Protein AF-A0A2R6NQS9-F1 (afdb_monomer_lite)

Secondary structure (DSSP, 8-state):
---------------S---------HHHHHHHHHHHHTSTTTSSSPPPHHHHHHHHHHHHHHHTTS-HHHHHHHHHHHHHHHHH-HHHHTTT--S---------TT-S-TTTS-GGGS--HHHHHHHHH-S-HHHHHHHHHHHT---

InterPro domains:
  IPR005612 CCAAT-binding factor [PF03914] (27-131)
  IPR016903 Nucleolar complex-associated protein 3 [PTHR14428] (20-145)

pLDDT: mean 82.39, std 16.49, range [42.25, 96.88]

Foldseek 3Di:
DDDDDDDDPPPPPVDPDPPPPPPQDPLNVVLVVVCVVQPPVPDPHHDPLLLLLLVLLVLLVVLVVDDPVSSLSSLVSNLVSCVVDVVLLLLLDPPDPPDPDDQANPDPDSVPRPSNNHHSCSLVCQLPPPPDNSSNVSSVVSSPDDD

Organism: NCBI:txid98765

Radius of gyration: 23.64 Å; chains: 1; bounding box: 39×70×76 Å

Structure (mmCIF, N/CA/C/O backbone):
data_AF-A0A2R6NQS9-F1
#
_entry.id   AF-A0A2R6NQS9-F1
#
loop_
_atom_site.group_PDB
_atom_site.id
_atom_site.type_symbol
_atom_site.label_atom_id
_atom_site.label_alt_id
_atom_site.label_comp_id
_atom_site.label_asym_id
_atom_site.label_entity_id
_atom_site.label_seq_id
_atom_site.pdbx_PDB_ins_code
_atom_site.Cartn_x
_atom_site.Cartn_y
_atom_site.Cartn_z
_atom_site.occupancy
_atom_site.B_iso_or_equiv
_atom_site.auth_seq_id
_atom_site.auth_comp_id
_atom_site.auth_asym_id
_atom_site.auth_atom_id
_atom_site.pdbx_PDB_model_num
ATOM 1 N N . MET A 1 1 ? 18.013 -54.690 54.512 1.00 42.81 1 MET A N 1
ATOM 2 C CA . MET A 1 1 ? 18.526 -55.115 53.194 1.00 42.81 1 MET A CA 1
ATOM 3 C C . MET A 1 1 ? 17.437 -54.747 52.204 1.00 42.81 1 MET A C 1
ATOM 5 O O . MET A 1 1 ? 16.422 -55.417 52.195 1.00 42.81 1 MET A O 1
ATOM 9 N N . THR A 1 2 ? 17.451 -53.613 51.523 1.00 42.25 2 THR A N 1
ATOM 10 C CA . THR A 1 2 ? 18.521 -52.690 51.120 1.00 42.25 2 THR A CA 1
ATOM 11 C C . THR A 1 2 ? 17.915 -51.302 50.909 1.00 42.25 2 THR A C 1
ATOM 13 O O . THR A 1 2 ? 16.741 -51.182 50.564 1.00 42.25 2 THR A O 1
ATOM 16 N N . ASP A 1 3 ? 18.743 -50.292 51.132 1.00 52.25 3 ASP A N 1
ATOM 17 C CA . ASP A 1 3 ? 18.541 -48.877 50.842 1.00 52.25 3 ASP A CA 1
ATOM 18 C C . ASP A 1 3 ? 18.050 -48.616 49.406 1.00 52.25 3 ASP A C 1
ATOM 20 O O . ASP A 1 3 ? 18.576 -49.205 48.464 1.00 52.25 3 ASP A O 1
ATOM 24 N N . ILE A 1 4 ? 17.090 -47.699 49.242 1.00 57.88 4 ILE A N 1
ATOM 25 C CA . ILE A 1 4 ? 16.810 -46.983 47.986 1.00 57.88 4 ILE A CA 1
ATOM 26 C C . ILE A 1 4 ? 16.590 -45.504 48.344 1.00 57.88 4 ILE A C 1
ATOM 28 O O . ILE A 1 4 ? 15.513 -45.042 48.704 1.00 57.88 4 ILE A O 1
ATOM 32 N N . GLU A 1 5 ? 17.733 -44.831 48.429 1.00 52.84 5 GLU A N 1
ATOM 33 C CA . GLU A 1 5 ? 18.042 -43.488 47.932 1.00 52.84 5 GLU A CA 1
ATOM 34 C C . GLU A 1 5 ? 16.875 -42.486 47.811 1.00 52.84 5 GLU A C 1
ATOM 36 O O . GLU A 1 5 ? 16.131 -42.449 46.830 1.00 52.84 5 GLU A O 1
ATOM 41 N N . ALA A 1 6 ? 16.777 -41.593 48.800 1.00 55.50 6 ALA A N 1
ATOM 42 C CA . ALA A 1 6 ? 16.065 -40.330 48.664 1.00 55.50 6 ALA A CA 1
ATOM 43 C C . ALA A 1 6 ? 16.770 -39.474 47.596 1.00 55.50 6 ALA A C 1
ATOM 45 O O . ALA A 1 6 ? 17.904 -39.037 47.793 1.00 55.50 6 ALA A O 1
ATOM 46 N N . SER A 1 7 ? 16.106 -39.238 46.462 1.00 55.06 7 SER A N 1
ATOM 47 C CA . SER A 1 7 ? 16.566 -38.258 45.472 1.00 55.06 7 SER A CA 1
ATOM 48 C C . SER A 1 7 ? 16.561 -36.858 46.094 1.00 55.06 7 SER A C 1
ATOM 50 O O . SER A 1 7 ? 15.590 -36.510 46.769 1.00 55.06 7 SER A O 1
ATOM 52 N N . PRO A 1 8 ? 17.599 -36.032 45.880 1.00 48.34 8 PRO A N 1
ATOM 53 C CA . PRO A 1 8 ? 17.575 -34.662 46.355 1.00 48.34 8 PRO A CA 1
ATOM 54 C C . PRO A 1 8 ? 16.534 -33.883 45.550 1.00 48.34 8 PRO A C 1
ATOM 56 O O . PRO A 1 8 ? 16.556 -33.888 44.317 1.00 48.34 8 PRO A O 1
ATOM 59 N N . ASP A 1 9 ? 15.635 -33.199 46.255 1.00 45.44 9 ASP A N 1
ATOM 60 C CA . ASP A 1 9 ? 14.740 -32.205 45.676 1.00 45.44 9 ASP A CA 1
ATOM 61 C C . ASP A 1 9 ? 15.580 -31.142 44.957 1.00 45.44 9 ASP A C 1
ATOM 63 O O . ASP A 1 9 ? 16.158 -30.240 45.572 1.00 45.44 9 ASP A O 1
ATOM 67 N N . ILE A 1 10 ? 15.656 -31.241 43.629 1.00 54.62 10 ILE A N 1
ATOM 68 C CA . ILE A 1 10 ? 16.160 -30.160 42.789 1.00 54.62 10 ILE A CA 1
ATOM 69 C C . ILE A 1 10 ? 15.116 -29.048 42.879 1.00 54.62 10 ILE A C 1
ATOM 71 O O . ILE A 1 10 ? 14.155 -28.998 42.111 1.00 54.62 10 ILE A O 1
ATOM 75 N N . GLN A 1 11 ? 15.309 -28.136 43.832 1.00 54.31 11 GLN A N 1
ATOM 76 C CA . GLN A 1 11 ? 14.677 -26.826 43.805 1.00 54.31 11 GLN A CA 1
ATOM 77 C C . GLN A 1 11 ? 15.195 -26.098 42.564 1.00 54.31 11 GLN A C 1
ATOM 79 O O . GLN A 1 11 ? 16.198 -25.382 42.603 1.00 54.31 11 GLN A O 1
ATOM 84 N N . SER A 1 12 ? 14.516 -26.290 41.433 1.00 49.19 12 SER A N 1
ATOM 85 C CA . SER A 1 12 ? 14.702 -25.437 40.272 1.00 49.19 12 SER A CA 1
ATOM 86 C C . SER A 1 12 ? 14.146 -24.060 40.630 1.00 49.19 12 SER A C 1
ATOM 88 O O . SER A 1 12 ? 12.983 -23.747 40.369 1.00 49.19 12 SER A O 1
ATOM 90 N N . ASN A 1 13 ? 14.988 -23.225 41.236 1.00 51.81 13 ASN A N 1
ATOM 91 C CA . ASN A 1 13 ? 14.832 -21.779 41.201 1.00 51.81 13 ASN A CA 1
ATOM 92 C C . ASN A 1 13 ? 14.963 -21.348 39.736 1.00 51.81 13 ASN A C 1
ATOM 94 O O . ASN A 1 13 ? 16.013 -20.893 39.288 1.00 51.81 13 ASN A O 1
ATOM 98 N N . SER A 1 14 ? 13.890 -21.541 38.967 1.00 51.44 14 SER A N 1
ATOM 99 C CA . SER A 1 14 ? 13.762 -20.974 37.634 1.00 51.44 14 SER A CA 1
ATOM 100 C C . SER A 1 14 ? 13.604 -19.475 37.807 1.00 51.44 14 SER A C 1
ATOM 102 O O . SER A 1 14 ? 12.544 -18.952 38.154 1.00 51.44 14 SER A O 1
ATOM 104 N N . SER A 1 15 ? 14.747 -18.822 37.650 1.00 50.84 15 SER A N 1
ATOM 105 C CA . SER A 1 15 ? 14.981 -17.395 37.622 1.00 50.84 15 SER A CA 1
ATOM 106 C C . SER A 1 15 ? 13.784 -16.608 37.104 1.00 50.84 15 SER A C 1
ATOM 108 O O . SER A 1 15 ? 13.343 -16.743 35.963 1.00 50.84 15 SER A O 1
ATOM 110 N N . LYS A 1 16 ? 13.312 -15.719 37.977 1.00 49.75 16 LYS A N 1
ATOM 111 C CA . LYS A 1 16 ? 12.481 -14.560 37.674 1.00 49.75 16 LYS A CA 1
ATOM 112 C C . LYS A 1 16 ? 13.114 -13.789 36.512 1.00 49.75 16 LYS A C 1
ATOM 114 O O . LYS A 1 16 ? 14.034 -13.023 36.745 1.00 49.75 16 LYS A O 1
ATOM 119 N N . ASN A 1 17 ? 12.664 -14.036 35.284 1.00 48.84 17 ASN A N 1
ATOM 120 C CA . ASN A 1 17 ? 12.873 -13.186 34.104 1.00 48.84 17 ASN A CA 1
ATOM 121 C C . ASN A 1 17 ? 11.870 -13.561 33.000 1.00 48.84 17 ASN A C 1
ATOM 123 O O . ASN A 1 17 ? 12.208 -13.679 31.825 1.00 48.84 17 ASN A O 1
ATOM 127 N N . ALA A 1 18 ? 10.597 -13.727 33.363 1.00 50.81 18 ALA A N 1
ATOM 128 C CA . ALA A 1 18 ? 9.527 -13.611 32.384 1.00 50.81 18 ALA A CA 1
ATOM 129 C C . ALA A 1 18 ? 9.368 -12.117 32.072 1.00 50.81 18 ALA A C 1
ATOM 131 O O . ALA A 1 18 ? 8.538 -11.425 32.663 1.00 50.81 18 ALA A O 1
ATOM 132 N N . ALA A 1 19 ? 10.219 -11.594 31.183 1.00 55.59 19 ALA A N 1
ATOM 133 C CA . ALA A 1 19 ? 9.921 -10.345 30.503 1.00 55.59 19 ALA A CA 1
ATOM 134 C C . ALA A 1 19 ? 8.483 -10.466 29.993 1.00 55.59 19 ALA A C 1
ATOM 136 O O . ALA A 1 19 ? 8.136 -11.469 29.370 1.00 55.59 19 ALA A O 1
ATOM 137 N N . SER A 1 20 ? 7.641 -9.493 30.338 1.00 48.78 20 SER A N 1
ATOM 138 C CA . SER A 1 20 ? 6.246 -9.414 29.916 1.00 48.78 20 SER A CA 1
ATOM 139 C C . SER A 1 20 ? 6.199 -9.395 28.386 1.00 48.78 20 SER A C 1
ATOM 141 O O . SER A 1 20 ? 6.212 -8.342 27.747 1.00 48.78 20 SER A O 1
ATOM 143 N N . HIS A 1 21 ? 6.223 -10.576 27.771 1.00 58.16 21 HIS A N 1
ATOM 144 C CA . HIS A 1 21 ? 5.972 -10.746 26.359 1.00 58.16 21 HIS A CA 1
ATOM 145 C C . HIS A 1 21 ? 4.490 -10.447 26.197 1.00 58.16 21 HIS A C 1
ATOM 147 O O . HIS A 1 21 ? 3.650 -11.331 26.349 1.00 58.16 21 HIS A O 1
ATOM 153 N N . LYS A 1 22 ? 4.160 -9.174 25.934 1.00 64.56 22 LYS A N 1
ATOM 154 C CA . LYS A 1 22 ? 2.863 -8.813 25.357 1.00 64.56 22 LYS A CA 1
ATOM 155 C C . LYS A 1 22 ? 2.599 -9.839 24.263 1.00 64.56 22 LYS A C 1
ATOM 157 O O . LYS A 1 22 ? 3.448 -9.976 23.382 1.00 64.56 22 LYS A O 1
ATOM 162 N N . SER A 1 23 ? 1.495 -10.577 24.352 1.00 72.00 23 SER A N 1
ATOM 163 C CA . SER A 1 23 ? 1.102 -11.547 23.332 1.00 72.00 23 SER A CA 1
ATOM 164 C C . SER A 1 23 ? 1.050 -10.808 21.996 1.00 72.00 23 SER A C 1
ATOM 166 O O . SER A 1 23 ? 0.124 -10.030 21.756 1.00 72.00 23 SER A O 1
ATOM 168 N N . GLN A 1 24 ? 2.102 -10.938 21.186 1.00 79.19 24 GLN A N 1
ATOM 169 C CA . GLN A 1 24 ? 2.216 -10.191 19.942 1.00 79.19 24 GLN A CA 1
ATOM 170 C C . GLN A 1 24 ? 1.123 -10.705 19.019 1.00 79.19 24 GLN A C 1
ATOM 172 O O . GLN A 1 24 ? 1.020 -11.912 18.793 1.00 79.19 24 GLN A O 1
ATOM 177 N N . SER A 1 25 ? 0.278 -9.804 18.520 1.00 89.81 25 SER A N 1
ATOM 178 C CA . SER A 1 25 ? -0.740 -10.213 17.560 1.00 89.81 25 SER A CA 1
ATOM 179 C C . SER A 1 25 ? -0.061 -10.670 16.267 1.00 89.81 25 SER A C 1
ATOM 181 O O . SER A 1 25 ? 1.039 -10.219 15.933 1.00 89.81 25 SER A O 1
ATOM 183 N N . LEU A 1 26 ? -0.721 -11.535 15.495 1.00 91.31 26 LEU A N 1
ATOM 184 C CA . LEU A 1 26 ? -0.217 -11.944 14.180 1.00 91.31 26 LEU A CA 1
ATOM 185 C C . LEU A 1 26 ? 0.063 -10.723 13.286 1.00 91.31 26 LEU A C 1
ATOM 187 O O . LEU A 1 26 ? 1.094 -10.666 12.621 1.00 91.31 26 LEU A O 1
ATOM 191 N N . SER A 1 27 ? -0.808 -9.711 13.340 1.00 92.31 27 SER A N 1
ATOM 192 C CA . SER A 1 27 ? -0.618 -8.442 12.635 1.00 92.31 27 SER A CA 1
ATOM 193 C C . SER A 1 27 ? 0.700 -7.761 13.018 1.00 92.31 27 SER A C 1
ATOM 195 O O . SER A 1 27 ? 1.399 -7.248 12.147 1.00 92.31 27 SER A O 1
ATOM 197 N N . ASP A 1 28 ? 1.083 -7.780 14.300 1.00 92.94 28 ASP A N 1
ATOM 198 C CA . ASP A 1 28 ? 2.347 -7.189 14.754 1.00 92.94 28 ASP A CA 1
ATOM 199 C C . ASP A 1 28 ? 3.561 -7.886 14.155 1.00 92.94 28 ASP A C 1
ATOM 201 O O . ASP A 1 28 ? 4.487 -7.214 13.693 1.00 92.94 28 ASP A O 1
ATOM 205 N N . LEU A 1 29 ? 3.541 -9.219 14.130 1.00 94.06 29 LEU A N 1
ATOM 206 C CA . LEU A 1 29 ? 4.615 -10.019 13.550 1.00 94.06 29 LEU A CA 1
ATOM 207 C C . LEU A 1 29 ? 4.727 -9.792 12.043 1.00 94.06 29 LEU A C 1
ATOM 209 O O . LEU A 1 29 ? 5.834 -9.569 11.554 1.00 94.06 29 LEU A O 1
ATOM 213 N N . VAL A 1 30 ? 3.594 -9.778 11.330 1.00 93.12 30 VAL A N 1
ATOM 214 C CA . VAL A 1 30 ? 3.556 -9.521 9.884 1.00 93.12 30 VAL A CA 1
ATOM 215 C C . VAL A 1 30 ? 4.164 -8.158 9.579 1.00 93.12 30 VAL A C 1
ATOM 217 O O . VAL A 1 30 ? 5.153 -8.088 8.859 1.00 93.12 30 VAL A O 1
ATOM 220 N N . PHE A 1 31 ? 3.668 -7.071 10.175 1.00 93.50 31 PHE A N 1
ATOM 221 C CA . PHE A 1 31 ? 4.211 -5.739 9.886 1.00 93.50 31 PHE A CA 1
ATOM 222 C C . PHE A 1 31 ? 5.675 -5.589 10.308 1.00 93.50 31 PHE A C 1
ATOM 224 O O . PHE A 1 31 ? 6.447 -4.942 9.602 1.00 93.50 31 PHE A O 1
ATOM 231 N N . ARG A 1 32 ? 6.102 -6.224 11.408 1.00 92.12 32 ARG A N 1
ATOM 232 C CA . ARG A 1 32 ? 7.522 -6.252 11.789 1.00 92.12 32 ARG A CA 1
ATOM 233 C C . ARG A 1 32 ? 8.370 -6.946 10.724 1.00 92.12 32 ARG A C 1
ATOM 235 O O . ARG A 1 32 ? 9.414 -6.417 10.347 1.00 92.12 32 ARG A O 1
ATOM 242 N N . ALA A 1 33 ? 7.917 -8.095 10.227 1.00 92.31 33 ALA A N 1
ATOM 243 C CA . ALA A 1 33 ? 8.584 -8.813 9.150 1.00 92.31 33 ALA A CA 1
ATOM 244 C C . ALA A 1 33 ? 8.621 -7.982 7.861 1.00 92.31 33 ALA A C 1
ATOM 246 O O . ALA A 1 33 ? 9.662 -7.925 7.219 1.00 92.31 33 ALA A O 1
ATOM 247 N N . LEU A 1 34 ? 7.543 -7.268 7.523 1.00 91.62 34 LEU A N 1
ATOM 248 C CA . LEU A 1 34 ? 7.491 -6.398 6.345 1.00 91.62 34 LEU A CA 1
ATOM 249 C C . LEU A 1 34 ? 8.465 -5.222 6.440 1.00 91.62 34 LEU A C 1
ATOM 251 O O . LEU A 1 34 ? 9.220 -4.976 5.500 1.00 91.62 34 LEU A O 1
ATOM 255 N N . HIS A 1 35 ? 8.523 -4.539 7.585 1.00 90.75 35 HIS A N 1
ATOM 256 C CA . HIS A 1 35 ? 9.501 -3.470 7.794 1.00 90.75 35 HIS A CA 1
ATOM 257 C C . HIS A 1 35 ? 10.941 -3.976 7.696 1.00 90.75 35 HIS A C 1
ATOM 259 O O . HIS A 1 35 ? 11.794 -3.254 7.184 1.00 90.75 35 HIS A O 1
ATOM 265 N N . LEU A 1 36 ? 11.218 -5.202 8.154 1.00 89.69 36 LEU A N 1
ATOM 266 C CA . LEU A 1 36 ? 12.528 -5.830 7.991 1.00 89.69 36 LEU A CA 1
ATOM 267 C C . LEU A 1 36 ? 12.795 -6.208 6.531 1.00 89.69 36 LEU A C 1
ATOM 269 O O . LEU A 1 36 ? 13.852 -5.847 6.025 1.00 89.69 36 LEU A O 1
ATOM 273 N N . ALA A 1 37 ? 11.839 -6.852 5.855 1.00 88.12 37 ALA A N 1
ATOM 274 C CA . ALA A 1 37 ? 11.935 -7.328 4.472 1.00 88.12 37 ALA A CA 1
ATOM 275 C C . ALA A 1 37 ? 12.155 -6.196 3.459 1.00 88.12 37 ALA A C 1
ATOM 277 O O . ALA A 1 37 ? 12.866 -6.370 2.472 1.00 88.12 37 ALA A O 1
ATOM 278 N N . PHE A 1 38 ? 11.565 -5.031 3.720 1.00 87.00 38 PHE A N 1
ATOM 279 C CA . PHE A 1 38 ? 11.765 -3.829 2.919 1.00 87.00 38 PHE A CA 1
ATOM 280 C C . PHE A 1 38 ? 12.781 -2.874 3.552 1.00 87.00 38 PHE A C 1
ATOM 282 O O . PHE A 1 38 ? 12.921 -1.754 3.081 1.00 87.00 38 PHE A O 1
ATOM 289 N N . SER A 1 39 ? 13.514 -3.257 4.606 1.00 84.00 39 SER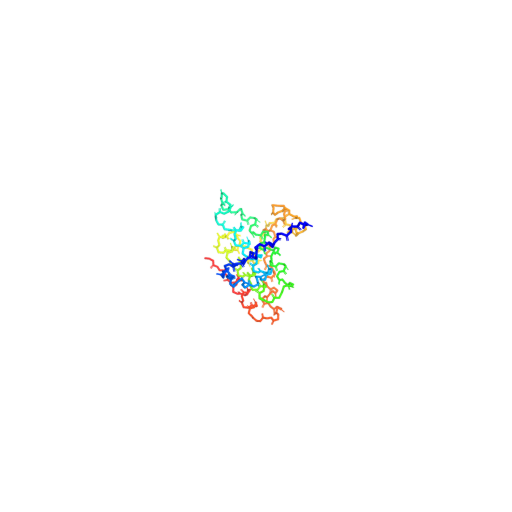 A N 1
ATOM 290 C CA . SER A 1 39 ? 14.576 -2.426 5.192 1.00 84.00 39 SER A CA 1
ATOM 291 C C . SER A 1 39 ? 15.815 -2.394 4.296 1.00 84.00 39 SER A C 1
ATOM 293 O O . SER A 1 39 ? 16.225 -3.415 3.755 1.00 84.00 39 SER A O 1
ATOM 295 N N . ARG A 1 40 ? 16.510 -1.250 4.238 1.00 69.06 40 ARG A N 1
ATOM 296 C CA . ARG A 1 40 ? 17.768 -1.093 3.474 1.00 69.06 40 ARG A CA 1
ATOM 297 C C . ARG A 1 40 ? 18.865 -2.092 3.875 1.00 69.06 40 ARG A C 1
ATOM 299 O O . ARG A 1 40 ? 19.807 -2.273 3.120 1.00 69.06 40 ARG A O 1
ATOM 306 N N . ARG A 1 41 ? 18.766 -2.711 5.060 1.00 64.25 41 ARG A N 1
ATOM 307 C CA . ARG A 1 41 ? 19.760 -3.665 5.580 1.00 64.25 41 ARG A CA 1
ATOM 308 C C . ARG A 1 41 ? 19.601 -5.094 5.066 1.00 64.25 41 ARG A C 1
ATOM 310 O O . ARG A 1 41 ? 20.565 -5.842 5.137 1.00 64.25 41 ARG A O 1
ATOM 317 N N . THR A 1 42 ? 18.410 -5.498 4.619 1.00 60.25 42 THR A N 1
ATOM 318 C CA . THR A 1 42 ? 18.160 -6.907 4.266 1.00 60.25 42 THR A CA 1
ATOM 319 C C . THR A 1 42 ? 18.372 -7.212 2.789 1.00 60.25 42 THR A C 1
ATOM 321 O O . THR A 1 42 ? 18.576 -8.368 2.432 1.00 60.25 42 THR A O 1
ATOM 324 N N . SER A 1 43 ? 18.289 -6.207 1.923 1.00 57.81 43 SER A N 1
ATOM 325 C CA . SER A 1 43 ? 18.537 -6.349 0.496 1.00 57.81 43 SER A CA 1
ATOM 326 C C . SER A 1 43 ? 19.931 -5.800 0.211 1.00 57.81 43 SER A C 1
ATOM 328 O O . SER A 1 43 ? 20.245 -4.685 0.616 1.00 57.81 43 SER A O 1
ATOM 330 N N . ALA A 1 44 ? 20.782 -6.567 -0.475 1.00 55.53 44 ALA A N 1
ATOM 331 C CA . ALA A 1 44 ? 22.145 -6.182 -0.872 1.00 55.53 44 ALA A CA 1
ATOM 332 C C . ALA A 1 44 ? 22.184 -5.042 -1.932 1.00 55.53 44 ALA A C 1
ATOM 334 O O . ALA A 1 44 ? 23.035 -5.013 -2.813 1.00 55.53 44 ALA A O 1
ATOM 335 N N . GLY A 1 45 ? 21.222 -4.121 -1.863 1.00 62.62 45 GLY A N 1
ATOM 336 C CA . GLY A 1 45 ? 20.850 -3.064 -2.798 1.00 62.62 45 GLY A CA 1
ATOM 337 C C . GLY A 1 45 ? 19.428 -2.581 -2.466 1.00 62.62 45 GLY A C 1
ATOM 338 O O . GLY A 1 45 ? 18.702 -3.255 -1.734 1.00 62.62 45 GLY A O 1
ATOM 339 N N . ALA A 1 46 ? 18.997 -1.418 -2.962 1.00 67.00 46 ALA A N 1
ATOM 340 C CA . ALA A 1 46 ? 17.588 -1.018 -2.845 1.00 67.00 46 ALA A CA 1
ATOM 341 C C . ALA A 1 46 ? 16.697 -2.050 -3.566 1.00 67.00 46 ALA A C 1
ATOM 343 O O . ALA A 1 46 ? 17.055 -2.506 -4.653 1.00 67.00 46 ALA A O 1
ATOM 344 N N . SER A 1 47 ? 15.564 -2.454 -2.975 1.00 76.38 47 SER A N 1
ATOM 345 C CA . SER A 1 47 ? 14.651 -3.376 -3.662 1.00 76.38 47 SER A CA 1
ATOM 346 C C . SER A 1 47 ? 14.186 -2.745 -4.977 1.00 76.38 47 SER A C 1
ATOM 348 O O . SER A 1 47 ? 13.822 -1.568 -4.961 1.00 76.38 47 SER A O 1
ATOM 350 N N . PRO A 1 48 ? 14.151 -3.489 -6.094 1.00 87.50 48 PRO A N 1
ATOM 351 C CA . PRO A 1 48 ? 13.686 -2.934 -7.352 1.00 87.50 48 PRO A CA 1
ATOM 352 C C . PRO A 1 48 ? 12.272 -2.336 -7.225 1.00 87.50 48 PRO A C 1
ATOM 354 O O . PRO A 1 48 ? 11.427 -2.944 -6.558 1.00 87.50 48 PRO A O 1
ATOM 357 N N . PRO A 1 49 ? 11.976 -1.211 -7.897 1.00 88.88 49 PRO A N 1
ATOM 358 C CA . PRO A 1 49 ? 10.694 -0.516 -7.772 1.00 88.88 49 PRO A CA 1
ATOM 359 C C . PRO A 1 49 ? 9.464 -1.381 -8.048 1.00 88.88 49 PRO A C 1
ATOM 361 O O . PRO A 1 49 ? 8.452 -1.281 -7.359 1.00 88.88 49 PRO A O 1
ATOM 364 N N . TRP A 1 50 ? 9.557 -2.298 -9.016 1.00 89.81 50 TRP A N 1
ATOM 365 C CA . TRP A 1 50 ? 8.473 -3.230 -9.333 1.00 89.81 50 TRP A CA 1
ATOM 366 C C . TRP A 1 50 ? 8.128 -4.148 -8.155 1.00 89.81 50 TRP A C 1
ATOM 368 O O . TRP A 1 50 ? 6.965 -4.491 -7.972 1.00 89.81 50 TRP A O 1
ATOM 378 N N . ARG A 1 51 ? 9.097 -4.502 -7.301 1.00 91.12 51 ARG A N 1
ATOM 379 C CA . ARG A 1 51 ? 8.854 -5.373 -6.145 1.00 91.12 51 ARG A CA 1
ATOM 380 C C . ARG A 1 51 ? 8.030 -4.650 -5.091 1.00 91.12 51 ARG A C 1
ATOM 382 O O . ARG A 1 51 ? 7.061 -5.209 -4.584 1.00 91.12 51 ARG A O 1
ATOM 389 N N . SER A 1 52 ? 8.406 -3.410 -4.786 1.00 92.00 52 SER A N 1
ATOM 390 C CA . SER A 1 52 ? 7.677 -2.557 -3.847 1.00 92.00 52 SER A CA 1
ATOM 391 C C . SER A 1 52 ? 6.282 -2.234 -4.373 1.00 92.00 52 SER A C 1
ATOM 393 O O . SER A 1 52 ? 5.317 -2.352 -3.625 1.00 92.00 52 SER A O 1
ATOM 395 N N . ALA A 1 53 ? 6.155 -1.918 -5.666 1.00 92.50 53 ALA A N 1
ATOM 396 C CA . ALA A 1 53 ? 4.874 -1.643 -6.309 1.00 92.50 53 ALA A CA 1
ATOM 397 C C . ALA A 1 53 ? 3.928 -2.857 -6.285 1.00 92.50 53 ALA A C 1
ATOM 399 O O . ALA A 1 53 ? 2.783 -2.737 -5.850 1.00 92.50 53 ALA A O 1
ATOM 400 N N . ALA A 1 54 ? 4.407 -4.040 -6.692 1.00 93.12 54 ALA A N 1
ATOM 401 C CA . ALA A 1 54 ? 3.618 -5.274 -6.680 1.00 93.12 54 ALA A CA 1
ATOM 402 C C . ALA A 1 54 ? 3.148 -5.639 -5.272 1.00 93.12 54 ALA A C 1
ATOM 404 O O . ALA A 1 54 ? 1.987 -6.001 -5.067 1.00 93.12 54 ALA A O 1
ATOM 405 N N . PHE A 1 55 ? 4.046 -5.506 -4.295 1.00 92.75 55 PHE A N 1
ATOM 406 C CA . PHE A 1 55 ? 3.732 -5.798 -2.908 1.00 92.75 55 PHE A CA 1
A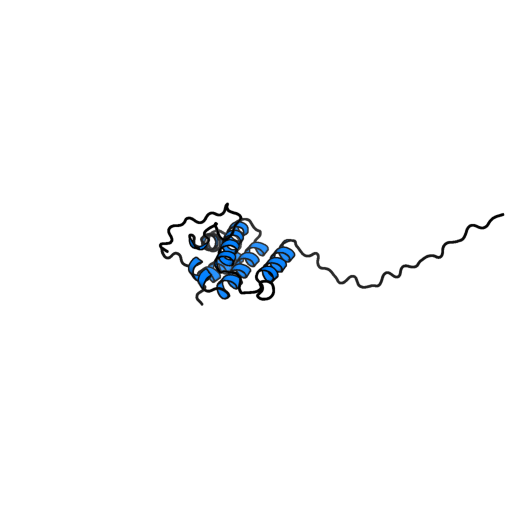TOM 407 C C . PHE A 1 55 ? 2.735 -4.794 -2.322 1.00 92.75 55 PHE A C 1
ATOM 409 O O . PHE A 1 55 ? 1.744 -5.206 -1.724 1.00 92.75 55 PHE A O 1
ATOM 416 N N . ALA A 1 56 ? 2.958 -3.492 -2.530 1.00 94.62 56 ALA A N 1
ATOM 417 C CA . ALA A 1 56 ? 2.052 -2.438 -2.083 1.00 94.62 56 ALA A CA 1
ATOM 418 C C . ALA A 1 56 ? 0.647 -2.631 -2.661 1.00 94.62 56 ALA A C 1
ATOM 420 O O . ALA A 1 56 ? -0.328 -2.586 -1.915 1.00 94.62 56 ALA A O 1
ATOM 421 N N . LYS A 1 57 ? 0.548 -2.939 -3.961 1.00 93.88 57 LYS A N 1
ATOM 422 C CA . LYS A 1 57 ? -0.727 -3.197 -4.633 1.00 93.88 57 LYS A CA 1
ATOM 423 C C . LYS A 1 57 ? -1.492 -4.344 -3.966 1.00 93.88 57 LYS A C 1
ATOM 425 O O . LYS A 1 57 ? -2.612 -4.137 -3.510 1.00 93.88 57 LYS A O 1
ATOM 430 N N . ARG A 1 58 ? -0.858 -5.514 -3.805 1.00 94.12 58 ARG A N 1
ATOM 431 C CA . ARG A 1 58 ? -1.474 -6.670 -3.124 1.00 94.12 58 ARG A CA 1
ATOM 432 C C . ARG A 1 58 ? -1.846 -6.380 -1.677 1.00 94.12 58 ARG A C 1
ATOM 434 O O . ARG A 1 58 ? -2.908 -6.799 -1.223 1.00 94.12 58 ARG A O 1
ATOM 441 N N . LEU A 1 59 ? -0.976 -5.682 -0.949 1.00 95.12 59 LEU A N 1
ATOM 442 C CA . LEU A 1 59 ? -1.217 -5.334 0.446 1.00 95.12 59 LEU A CA 1
ATOM 443 C C . LEU A 1 59 ? -2.442 -4.422 0.581 1.00 95.12 59 LEU A C 1
ATOM 445 O O . LEU A 1 59 ? -3.270 -4.643 1.463 1.00 95.12 59 LEU A O 1
ATOM 449 N N . LEU A 1 60 ? -2.590 -3.439 -0.311 1.00 95.88 60 LEU A N 1
ATOM 450 C CA . LEU A 1 60 ? -3.770 -2.581 -0.358 1.00 95.88 60 LEU A CA 1
ATOM 451 C C . LEU A 1 60 ? -5.030 -3.370 -0.723 1.00 95.88 60 LEU A C 1
ATOM 453 O O . LEU A 1 60 ? -6.047 -3.203 -0.049 1.00 95.88 60 LEU A O 1
ATOM 457 N N . THR A 1 61 ? -4.963 -4.279 -1.701 1.00 95.56 61 THR A N 1
ATOM 458 C CA . THR A 1 61 ? -6.098 -5.155 -2.042 1.00 95.56 61 THR A CA 1
ATOM 459 C C . THR A 1 61 ? -6.522 -6.010 -0.844 1.00 95.56 61 THR A C 1
ATOM 461 O O . THR A 1 61 ? -7.710 -6.085 -0.536 1.00 95.56 61 THR A O 1
ATOM 464 N N . ALA A 1 62 ? -5.569 -6.588 -0.104 1.00 95.06 62 ALA A N 1
ATOM 465 C CA . ALA A 1 62 ? -5.855 -7.348 1.114 1.00 95.06 62 ALA A CA 1
ATOM 466 C C . ALA A 1 62 ? -6.444 -6.464 2.230 1.00 95.06 62 ALA A C 1
ATOM 468 O O . ALA A 1 62 ? -7.363 -6.882 2.936 1.00 95.06 62 ALA A O 1
ATOM 469 N N . SER A 1 63 ? -5.960 -5.223 2.359 1.00 95.94 63 SER A N 1
ATOM 470 C CA . SER A 1 63 ? -6.410 -4.283 3.392 1.00 95.94 63 SER A CA 1
ATOM 471 C C . SER A 1 63 ? -7.896 -3.919 3.296 1.00 95.94 63 SER A C 1
ATOM 473 O O . SER A 1 63 ? -8.494 -3.585 4.319 1.00 95.94 63 SER A O 1
ATOM 475 N N . LEU A 1 64 ? -8.516 -4.064 2.114 1.00 95.38 64 LEU A N 1
ATOM 476 C CA . LEU A 1 64 ? -9.959 -3.868 1.922 1.00 95.38 64 LEU A CA 1
ATOM 477 C C . LEU A 1 64 ? -10.803 -4.797 2.804 1.00 95.38 64 LEU A C 1
ATOM 479 O O . LEU A 1 64 ? -11.914 -4.435 3.181 1.00 95.38 64 LEU A O 1
ATOM 483 N N . GLN A 1 65 ? -10.268 -5.973 3.139 1.00 94.88 65 GLN A N 1
ATOM 484 C CA . GLN A 1 65 ? -10.952 -7.010 3.916 1.00 94.88 65 GLN A CA 1
ATOM 485 C C . GLN A 1 65 ? -10.473 -7.076 5.372 1.00 94.88 65 GLN A C 1
ATOM 487 O O . GLN A 1 65 ? -10.928 -7.915 6.148 1.00 94.88 65 GLN A O 1
ATOM 492 N N . TRP A 1 66 ? -9.518 -6.229 5.763 1.00 95.06 66 TRP A N 1
ATOM 493 C CA . TRP A 1 66 ? -8.920 -6.273 7.093 1.00 95.06 66 TRP A CA 1
ATOM 494 C C . TRP A 1 66 ? -9.665 -5.395 8.102 1.00 95.06 66 TRP A C 1
ATOM 496 O O . TRP A 1 66 ? -10.293 -4.405 7.718 1.00 95.06 66 TRP A O 1
ATOM 506 N N . PRO A 1 67 ? -9.554 -5.696 9.412 1.00 95.31 67 PRO A N 1
ATOM 507 C CA . PRO A 1 67 ? -10.025 -4.802 10.463 1.00 95.31 67 PRO A CA 1
ATOM 508 C C . PRO A 1 67 ? -9.305 -3.441 10.431 1.00 95.31 67 PRO A C 1
ATOM 510 O O . PRO A 1 67 ? -8.142 -3.378 10.011 1.00 95.31 67 PRO A O 1
ATOM 513 N N . PRO A 1 68 ? -9.913 -2.366 10.970 1.00 95.50 68 PRO A N 1
ATOM 514 C CA . PRO A 1 68 ? -9.419 -1.001 10.776 1.00 95.50 68 PRO A CA 1
ATOM 515 C C . PRO A 1 68 ? -7.992 -0.761 11.269 1.00 95.50 68 PRO A C 1
ATOM 517 O O . PRO A 1 68 ? -7.203 -0.102 10.598 1.00 95.50 68 PRO A O 1
ATOM 520 N N . ASN A 1 69 ? -7.620 -1.335 12.416 1.00 94.44 69 ASN A N 1
ATOM 521 C CA . ASN A 1 69 ? -6.268 -1.188 12.963 1.00 94.44 69 ASN A CA 1
ATOM 522 C C . ASN A 1 69 ? -5.201 -1.800 12.042 1.00 94.44 69 ASN A C 1
ATOM 524 O O . ASN A 1 69 ? -4.127 -1.226 11.872 1.00 94.44 69 ASN A O 1
ATOM 528 N N . THR A 1 70 ? -5.494 -2.951 11.435 1.00 95.75 70 THR A N 1
ATOM 529 C CA . THR A 1 70 ? -4.575 -3.630 10.513 1.00 95.75 70 THR A CA 1
ATOM 530 C C . THR A 1 70 ? -4.546 -2.914 9.160 1.00 95.75 70 THR A C 1
ATOM 532 O O . THR A 1 70 ? -3.466 -2.701 8.611 1.00 95.75 70 THR A O 1
ATOM 535 N N . ALA A 1 71 ? -5.704 -2.472 8.655 1.00 96.31 71 ALA A N 1
ATOM 536 C CA . ALA A 1 71 ? -5.802 -1.691 7.422 1.00 96.31 71 ALA A CA 1
ATOM 537 C C . ALA A 1 71 ? -5.052 -0.350 7.526 1.00 96.31 71 ALA A C 1
ATOM 539 O O . ALA A 1 71 ? -4.301 0.007 6.622 1.00 96.31 71 ALA A O 1
ATOM 540 N N . LEU A 1 72 ? -5.160 0.353 8.661 1.00 96.56 72 LEU A N 1
ATOM 541 C CA . LEU A 1 72 ? -4.383 1.569 8.924 1.00 96.56 72 LEU A CA 1
ATOM 542 C C . LEU A 1 72 ? -2.881 1.324 8.812 1.00 96.56 72 LEU A C 1
ATOM 544 O O . LEU A 1 72 ? -2.187 2.083 8.145 1.00 96.56 72 LEU A O 1
ATOM 548 N N . ARG A 1 73 ? -2.381 0.250 9.432 1.00 96.38 73 ARG A N 1
ATOM 549 C CA . ARG A 1 73 ? -0.958 -0.101 9.355 1.00 96.38 73 ARG A CA 1
ATOM 550 C C . ARG A 1 73 ? -0.525 -0.453 7.937 1.00 96.38 73 ARG A C 1
ATOM 552 O O . ARG A 1 73 ? 0.588 -0.101 7.564 1.00 96.38 73 ARG A O 1
ATOM 559 N N . ALA A 1 74 ? -1.392 -1.090 7.148 1.00 96.88 74 ALA A N 1
ATOM 560 C CA . ALA A 1 74 ? -1.136 -1.349 5.734 1.00 96.88 74 ALA A CA 1
ATOM 561 C C . ALA A 1 74 ? -0.972 -0.043 4.950 1.00 96.88 74 ALA A C 1
ATOM 563 O O . ALA A 1 74 ? 0.029 0.124 4.260 1.00 96.88 74 ALA A O 1
ATOM 564 N N . ILE A 1 75 ? -1.897 0.907 5.119 1.00 96.62 75 ILE A N 1
ATOM 565 C CA . ILE A 1 75 ? -1.834 2.219 4.459 1.00 96.62 75 ILE A CA 1
ATOM 566 C C . ILE A 1 75 ? -0.575 2.982 4.884 1.00 96.62 75 ILE A C 1
ATOM 568 O O . ILE A 1 75 ? 0.127 3.518 4.033 1.00 96.62 75 ILE A O 1
ATOM 572 N N . THR A 1 76 ? -0.257 3.008 6.183 1.00 96.19 76 THR A N 1
ATOM 573 C CA . THR A 1 76 ? 0.962 3.660 6.689 1.00 96.19 76 THR A CA 1
ATOM 574 C C . THR A 1 76 ? 2.219 3.027 6.101 1.00 96.19 76 THR A C 1
ATOM 576 O O . THR A 1 76 ? 3.073 3.742 5.593 1.00 96.19 76 THR A O 1
ATOM 579 N N . PHE A 1 77 ? 2.302 1.695 6.090 1.00 95.62 77 PHE A N 1
ATOM 580 C CA . PHE A 1 77 ? 3.439 0.981 5.515 1.00 95.62 77 PHE A CA 1
ATOM 581 C C . PHE A 1 77 ? 3.615 1.268 4.018 1.00 95.62 77 PHE A C 1
ATOM 583 O O . PHE A 1 77 ? 4.739 1.431 3.550 1.00 95.62 77 PHE A O 1
ATOM 590 N N . VAL A 1 78 ? 2.519 1.353 3.256 1.00 95.44 78 VAL A N 1
ATOM 591 C CA . VAL A 1 78 ? 2.584 1.734 1.837 1.00 95.44 78 VAL A CA 1
ATOM 592 C C . VAL A 1 78 ? 3.030 3.185 1.674 1.00 95.44 78 VAL A C 1
ATOM 594 O O . VAL A 1 78 ? 3.823 3.457 0.779 1.00 95.44 78 VAL A O 1
ATOM 597 N N . GLY A 1 79 ? 2.606 4.094 2.556 1.00 94.69 79 GLY A N 1
ATOM 598 C CA . GLY A 1 79 ? 3.132 5.461 2.602 1.00 94.69 79 GLY A CA 1
ATOM 599 C C . GLY A 1 79 ? 4.654 5.497 2.753 1.00 94.69 79 GLY A C 1
ATOM 600 O O . GLY A 1 79 ? 5.325 6.132 1.945 1.00 94.69 79 GLY A O 1
ATOM 601 N N . ASP A 1 80 ? 5.202 4.720 3.691 1.00 92.88 80 ASP A N 1
ATOM 602 C CA . ASP A 1 80 ? 6.656 4.611 3.894 1.00 92.88 80 ASP A CA 1
ATOM 603 C C . ASP A 1 80 ? 7.390 4.032 2.663 1.00 92.88 80 ASP A C 1
ATOM 605 O O . ASP A 1 80 ? 8.578 4.298 2.452 1.00 92.88 80 ASP A O 1
ATOM 609 N N . LEU A 1 81 ? 6.719 3.186 1.868 1.00 91.88 81 LEU A N 1
ATOM 610 C CA . LEU A 1 81 ? 7.265 2.658 0.613 1.00 91.88 81 LEU A CA 1
ATOM 611 C C . LEU A 1 81 ? 7.252 3.706 -0.501 1.00 91.88 81 LEU A C 1
ATOM 613 O O . LEU A 1 81 ? 8.234 3.794 -1.236 1.00 91.88 81 LEU A O 1
ATOM 617 N N . VAL A 1 82 ? 6.171 4.482 -0.619 1.00 92.81 82 VAL A N 1
ATOM 618 C CA . VAL A 1 82 ? 6.047 5.564 -1.607 1.00 92.81 82 VAL A CA 1
ATOM 619 C C . VAL A 1 82 ? 7.078 6.658 -1.333 1.00 92.81 82 VAL A C 1
ATOM 621 O O . VAL A 1 82 ? 7.791 7.051 -2.247 1.00 92.81 82 VAL A O 1
ATOM 624 N N . GLU A 1 83 ? 7.235 7.078 -0.075 1.00 90.88 83 GLU A N 1
ATOM 625 C CA . GLU A 1 83 ? 8.236 8.084 0.319 1.00 90.88 83 GLU A CA 1
ATOM 626 C C . GLU A 1 83 ? 9.670 7.634 -0.008 1.00 90.88 83 GLU A C 1
ATOM 628 O O . GLU A 1 83 ? 10.555 8.437 -0.297 1.00 90.88 83 GLU A O 1
ATOM 633 N N . ARG A 1 84 ? 9.920 6.322 0.014 1.00 88.69 84 ARG A N 1
ATOM 634 C CA . ARG A 1 84 ? 11.241 5.757 -0.269 1.00 88.69 84 ARG A CA 1
ATOM 635 C C . ARG A 1 84 ? 11.537 5.595 -1.753 1.00 88.69 84 ARG A C 1
ATOM 637 O O . ARG A 1 84 ? 12.710 5.603 -2.129 1.00 88.69 84 ARG A O 1
ATOM 644 N N . ASP A 1 85 ? 10.513 5.358 -2.564 1.00 88.50 85 ASP A N 1
ATOM 645 C CA . ASP A 1 85 ? 10.660 5.088 -3.987 1.00 88.50 85 ASP A CA 1
ATOM 646 C C . ASP A 1 85 ? 9.747 6.010 -4.809 1.00 88.50 85 ASP A C 1
ATOM 648 O O . ASP A 1 85 ? 8.562 5.709 -4.982 1.00 88.50 85 ASP A O 1
ATOM 652 N N . PRO A 1 86 ? 10.294 7.091 -5.393 1.00 86.81 86 PRO A N 1
ATOM 653 C CA . PRO A 1 86 ? 9.499 8.072 -6.129 1.00 86.81 86 PRO A CA 1
ATOM 654 C C . PRO A 1 86 ? 8.804 7.471 -7.360 1.00 86.81 86 PRO A C 1
ATOM 656 O O . PRO A 1 86 ? 7.837 8.028 -7.870 1.00 86.81 86 PRO A O 1
ATOM 659 N N . LYS A 1 87 ? 9.226 6.296 -7.854 1.00 88.00 87 LYS A N 1
ATOM 660 C CA . LYS A 1 87 ? 8.512 5.633 -8.959 1.00 88.00 87 LYS A CA 1
ATOM 661 C C . LYS A 1 87 ? 7.146 5.092 -8.538 1.00 88.00 87 LYS A C 1
ATOM 663 O O . LYS A 1 87 ? 6.284 4.930 -9.404 1.00 88.00 87 LYS A O 1
ATOM 668 N N . LEU A 1 88 ? 6.945 4.803 -7.248 1.00 90.50 88 LEU A N 1
ATOM 669 C CA . LEU A 1 88 ? 5.657 4.358 -6.707 1.00 90.50 88 LEU A CA 1
ATOM 670 C C . LEU A 1 88 ? 4.656 5.508 -6.596 1.00 90.50 88 LEU A C 1
ATOM 672 O O . LEU A 1 88 ? 3.457 5.257 -6.670 1.00 90.50 88 LEU A O 1
ATOM 676 N N . GLU A 1 89 ? 5.118 6.752 -6.471 1.00 90.50 89 GLU A N 1
ATOM 677 C CA . GLU A 1 89 ? 4.251 7.938 -6.450 1.00 90.50 89 GLU A CA 1
ATOM 678 C C . GLU A 1 89 ? 3.395 8.024 -7.717 1.00 90.50 89 GLU A C 1
ATOM 680 O O . GLU A 1 89 ? 2.201 8.308 -7.673 1.00 90.50 89 GLU A O 1
ATOM 685 N N . ALA A 1 90 ? 3.961 7.619 -8.853 1.00 88.06 90 ALA A N 1
ATOM 686 C CA . ALA A 1 90 ? 3.250 7.571 -10.120 1.00 88.06 90 ALA A CA 1
ATOM 687 C C . ALA A 1 90 ? 2.120 6.511 -10.179 1.00 88.06 90 ALA A C 1
ATOM 689 O O . ALA A 1 90 ? 1.445 6.413 -11.202 1.00 88.06 90 ALA A O 1
ATOM 690 N N . LEU A 1 91 ? 1.916 5.709 -9.122 1.00 89.31 91 LEU A N 1
ATOM 691 C CA . LEU A 1 91 ? 0.755 4.820 -8.944 1.00 89.31 91 LEU A CA 1
ATOM 692 C C . LEU A 1 91 ? -0.381 5.471 -8.148 1.00 89.31 91 LEU A C 1
ATOM 694 O O . LEU A 1 91 ? -1.493 4.943 -8.144 1.00 89.31 91 LEU A O 1
ATOM 698 N N . LEU A 1 92 ? -0.120 6.592 -7.470 1.00 90.38 92 LEU A N 1
ATOM 699 C CA . LEU A 1 92 ? -1.149 7.398 -6.810 1.00 90.38 92 LEU A CA 1
ATOM 700 C C . LEU A 1 92 ? -1.926 8.247 -7.820 1.00 90.38 92 LEU A C 1
ATOM 702 O O . LEU A 1 92 ? -3.112 8.507 -7.618 1.00 90.38 92 LEU A O 1
ATOM 706 N N . SER A 1 93 ? -1.275 8.635 -8.919 1.00 83.31 93 SER A N 1
ATOM 707 C CA . SER A 1 93 ? -1.916 9.379 -10.000 1.00 83.31 93 SER A CA 1
ATOM 708 C C . SER A 1 93 ? -2.884 8.502 -10.800 1.00 83.31 93 SER A C 1
ATOM 710 O O . SER A 1 93 ? -2.651 7.312 -11.028 1.00 83.31 93 SER A O 1
ATOM 712 N N . THR A 1 94 ? -3.979 9.118 -11.242 1.00 72.19 94 THR A N 1
ATOM 713 C CA . THR A 1 94 ? -4.956 8.530 -12.172 1.00 72.19 94 THR A CA 1
ATOM 714 C C . THR A 1 94 ? -4.686 8.914 -13.624 1.00 72.19 94 THR A C 1
ATOM 716 O O . THR A 1 94 ? -5.466 8.531 -14.491 1.00 72.19 94 THR A O 1
ATOM 719 N N . ASP A 1 95 ? -3.602 9.652 -13.884 1.00 67.31 95 ASP A N 1
ATOM 720 C CA . ASP A 1 95 ? -3.254 10.091 -15.231 1.00 67.31 95 ASP A CA 1
ATOM 721 C C . ASP A 1 95 ? -2.980 8.898 -16.155 1.00 67.31 95 ASP A C 1
ATOM 723 O O . ASP A 1 95 ? -2.459 7.860 -15.725 1.00 67.31 95 ASP A O 1
ATOM 727 N N . ASP A 1 96 ? -3.376 9.043 -17.417 1.00 54.00 96 ASP A N 1
ATOM 728 C CA . ASP A 1 96 ? -3.478 7.948 -18.378 1.00 54.00 96 ASP A CA 1
ATOM 729 C C . ASP A 1 96 ? -2.072 7.533 -18.829 1.00 54.00 96 ASP A C 1
ATOM 731 O O . ASP A 1 96 ? -1.478 8.064 -19.772 1.00 54.00 96 ASP A O 1
ATOM 735 N N . ARG A 1 97 ? -1.469 6.598 -18.089 1.00 57.84 97 ARG A N 1
ATOM 736 C CA . ARG A 1 97 ? -0.157 6.062 -18.445 1.00 57.84 97 ARG A CA 1
ATOM 737 C C . ARG A 1 97 ? -0.365 5.078 -19.583 1.00 57.84 97 ARG A C 1
ATOM 739 O O . ARG A 1 97 ? -0.943 4.011 -19.392 1.00 57.84 97 ARG A O 1
ATOM 746 N N . SER A 1 98 ? 0.170 5.424 -20.749 1.00 50.69 98 SER A N 1
ATOM 747 C CA . SER A 1 98 ? 0.306 4.583 -21.941 1.00 50.69 98 SER A CA 1
ATOM 748 C C . SER A 1 98 ? 1.243 3.392 -21.688 1.00 50.69 98 SER A C 1
ATOM 750 O O . SER A 1 98 ? 2.310 3.249 -22.280 1.00 50.69 98 SER A O 1
ATOM 752 N N . VAL A 1 99 ? 0.870 2.530 -20.745 1.00 55.84 99 VAL A N 1
ATOM 753 C CA . VAL A 1 99 ? 1.562 1.284 -20.440 1.00 55.84 99 VAL A CA 1
ATOM 754 C C . VAL A 1 99 ? 0.648 0.160 -20.893 1.00 55.84 99 VAL A C 1
ATOM 756 O O . VAL A 1 99 ? -0.397 -0.106 -20.311 1.00 55.84 99 VAL A O 1
ATOM 759 N N . ASN A 1 100 ? 1.072 -0.503 -21.961 1.00 60.75 100 ASN A N 1
ATOM 760 C CA . ASN A 1 100 ? 0.311 -1.466 -22.760 1.00 60.75 100 ASN A CA 1
ATOM 761 C C . ASN A 1 100 ? 0.056 -2.812 -22.047 1.00 60.75 100 ASN A C 1
ATOM 763 O O . ASN A 1 100 ? -0.058 -3.850 -22.698 1.00 60.75 100 ASN A O 1
ATOM 767 N N . GLY A 1 101 ? 0.038 -2.836 -20.714 1.00 67.06 101 GLY A N 1
ATOM 768 C CA . GLY A 1 101 ? -0.014 -4.059 -19.926 1.00 67.06 101 GLY A CA 1
ATOM 769 C C . GLY A 1 101 ? -1.033 -3.973 -18.800 1.00 67.06 101 GLY A C 1
ATOM 770 O O . GLY A 1 101 ? -0.999 -3.063 -17.982 1.00 67.06 101 GLY A O 1
ATOM 771 N N . VAL A 1 102 ? -1.900 -4.977 -18.723 1.00 83.56 102 VAL A N 1
ATOM 772 C CA . VAL A 1 102 ? -2.867 -5.155 -17.633 1.00 83.56 102 VAL A CA 1
ATOM 773 C C . VAL A 1 102 ? -2.148 -5.707 -16.399 1.00 83.56 102 VAL A C 1
ATOM 775 O O . VAL A 1 102 ? -1.348 -6.638 -16.522 1.00 83.56 102 VAL A O 1
ATOM 778 N N . TYR A 1 103 ? -2.433 -5.156 -15.217 1.00 88.25 103 TYR A N 1
ATOM 779 C CA . TYR A 1 103 ? -1.977 -5.728 -13.946 1.00 88.25 103 TYR A CA 1
ATOM 780 C C . TYR A 1 103 ? -2.582 -7.122 -13.732 1.00 88.25 103 TYR A C 1
ATOM 782 O O . TYR A 1 103 ? -3.796 -7.298 -13.829 1.00 88.25 103 TYR A O 1
ATOM 790 N N . ARG A 1 104 ? -1.741 -8.113 -13.420 1.00 90.56 104 ARG A N 1
ATOM 791 C CA . ARG A 1 104 ? -2.150 -9.512 -13.215 1.00 90.56 104 ARG A CA 1
ATOM 792 C C . ARG A 1 104 ? -1.945 -9.918 -11.752 1.00 90.56 104 ARG A C 1
ATOM 794 O O . ARG A 1 104 ? -0.841 -10.341 -11.405 1.00 90.56 104 ARG A O 1
ATOM 801 N N . PRO A 1 105 ? -2.970 -9.808 -10.886 1.00 87.94 105 PRO A N 1
ATOM 802 C CA . PRO A 1 105 ? -2.828 -10.112 -9.461 1.00 87.94 105 PRO A CA 1
ATOM 803 C C . PRO A 1 105 ? -2.492 -11.585 -9.190 1.00 87.94 105 PRO A C 1
ATOM 805 O O . PRO A 1 105 ? -1.746 -11.856 -8.249 1.00 87.94 105 PRO A O 1
ATOM 808 N N . GLU A 1 106 ? -2.969 -12.489 -10.051 1.00 89.19 106 GLU A N 1
ATOM 809 C CA . GLU A 1 106 ? -2.854 -13.954 -9.936 1.00 89.19 106 GLU A CA 1
ATOM 810 C C . GLU A 1 106 ? -1.410 -14.488 -10.020 1.00 89.19 106 GLU A C 1
ATOM 812 O O . GLU A 1 106 ? -1.143 -15.623 -9.643 1.00 89.19 106 GLU A O 1
ATOM 817 N N . LEU A 1 107 ? -0.474 -13.708 -10.576 1.00 91.81 107 LEU A N 1
ATOM 818 C CA . LEU A 1 107 ? 0.889 -14.173 -10.851 1.00 91.81 107 LEU A CA 1
ATOM 819 C C . LEU A 1 107 ? 1.795 -14.006 -9.640 1.00 91.81 107 LEU A C 1
ATOM 821 O O . LEU A 1 107 ? 2.188 -12.883 -9.349 1.00 91.81 107 LEU A O 1
ATOM 825 N N . ASP A 1 108 ? 2.222 -15.083 -8.988 1.00 88.31 108 ASP A N 1
ATOM 826 C CA . ASP A 1 108 ? 3.065 -14.993 -7.786 1.00 88.31 108 ASP A CA 1
ATOM 827 C C . ASP A 1 108 ? 4.369 -14.209 -7.984 1.00 88.31 108 ASP A C 1
ATOM 829 O O . ASP A 1 108 ? 4.806 -13.529 -7.051 1.00 88.31 108 ASP A O 1
ATOM 833 N N . ASP A 1 109 ? 4.941 -14.232 -9.194 1.00 88.88 109 ASP A N 1
ATOM 834 C CA . ASP A 1 109 ? 6.145 -13.475 -9.528 1.00 88.88 109 ASP A CA 1
ATOM 835 C C . ASP A 1 109 ? 5.865 -11.956 -9.635 1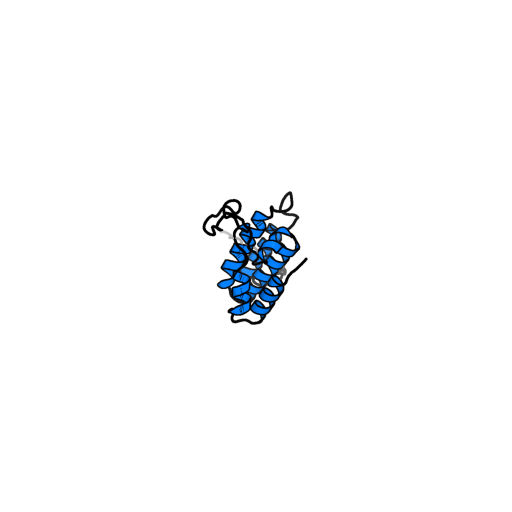.00 88.88 109 ASP A C 1
ATOM 837 O O . ASP A 1 109 ? 5.216 -11.504 -10.590 1.00 88.88 109 ASP A O 1
ATOM 841 N N . PRO A 1 110 ? 6.398 -11.131 -8.709 1.00 87.00 110 PRO A N 1
ATOM 842 C CA . PRO A 1 110 ? 6.260 -9.674 -8.752 1.00 87.00 110 PRO A CA 1
ATOM 843 C C . PRO A 1 110 ? 6.859 -9.005 -10.002 1.00 87.00 110 PRO A C 1
ATOM 845 O O . PRO A 1 110 ? 6.512 -7.857 -10.286 1.00 87.00 110 PRO A O 1
ATOM 848 N N . GLN A 1 111 ? 7.752 -9.669 -10.745 1.00 86.44 111 GLN A N 1
ATOM 849 C CA . GLN A 1 111 ? 8.291 -9.138 -12.005 1.00 86.44 111 GLN A CA 1
ATOM 850 C C . GLN A 1 111 ? 7.287 -9.253 -13.154 1.00 86.44 111 GLN A C 1
ATOM 852 O O . GLN A 1 111 ? 7.235 -8.380 -14.019 1.00 86.44 111 GLN A O 1
ATOM 857 N N . LEU A 1 112 ? 6.469 -10.309 -13.154 1.00 88.25 112 LEU A N 1
ATOM 858 C CA . LEU A 1 112 ? 5.548 -10.626 -14.249 1.00 88.25 112 LEU A CA 1
ATOM 859 C C . LEU A 1 112 ? 4.143 -10.052 -14.038 1.00 88.25 112 LEU A C 1
ATOM 861 O O . LEU A 1 112 ? 3.383 -9.922 -14.996 1.00 88.25 112 LEU A O 1
ATOM 865 N N . CYS A 1 113 ? 3.787 -9.670 -12.806 1.00 89.44 113 CYS A N 1
ATOM 866 C CA . CYS A 1 113 ? 2.453 -9.148 -12.499 1.00 89.44 113 CYS A CA 1
ATOM 867 C C . CYS A 1 113 ? 2.170 -7.755 -13.093 1.00 89.44 113 CYS A C 1
ATOM 869 O O . CYS A 1 113 ? 1.028 -7.307 -13.048 1.00 89.44 113 CYS A O 1
ATOM 871 N N . ASN A 1 114 ? 3.184 -7.068 -13.636 1.00 89.25 114 ASN A N 1
ATOM 872 C CA . ASN A 1 114 ? 3.111 -5.710 -14.186 1.00 89.25 114 ASN A CA 1
ATOM 873 C C . ASN A 1 114 ? 2.404 -4.699 -13.253 1.00 89.25 114 ASN A C 1
ATOM 875 O O . ASN A 1 114 ? 1.330 -4.182 -13.569 1.00 89.25 114 ASN A O 1
ATOM 879 N N . PRO A 1 115 ? 2.986 -4.402 -12.079 1.00 88.94 115 PRO A N 1
ATOM 880 C CA . PRO A 1 115 ? 2.331 -3.575 -11.067 1.00 88.94 115 PRO A CA 1
ATOM 881 C C . PRO A 1 115 ? 2.147 -2.115 -11.492 1.00 88.94 115 PRO A C 1
ATOM 883 O O . PRO A 1 115 ? 1.241 -1.459 -10.995 1.00 88.94 115 PRO A O 1
ATOM 886 N N . PHE A 1 116 ? 2.965 -1.616 -12.426 1.00 88.44 116 PHE A N 1
ATOM 887 C CA . PHE A 1 116 ? 2.857 -0.251 -12.947 1.00 88.44 116 PHE A CA 1
ATOM 888 C C . PHE A 1 116 ? 1.779 -0.076 -14.026 1.00 88.44 116 PHE A C 1
ATOM 890 O O . PHE A 1 116 ? 1.510 1.051 -14.429 1.00 88.44 116 PHE A O 1
ATOM 897 N N . GLY A 1 117 ? 1.153 -1.168 -14.478 1.00 85.88 117 GLY A N 1
ATOM 898 C CA . GLY A 1 117 ? 0.002 -1.136 -15.385 1.00 85.88 117 GLY A CA 1
ATOM 899 C C . GLY A 1 117 ? -1.334 -0.827 -14.699 1.00 85.88 117 GLY A C 1
ATOM 900 O O . GLY A 1 117 ? -2.374 -0.874 -15.345 1.00 85.88 117 GLY A O 1
ATOM 901 N N . ALA A 1 118 ? -1.336 -0.559 -13.391 1.00 86.50 118 ALA A N 1
ATOM 902 C CA . ALA A 1 118 ? -2.521 -0.154 -12.641 1.00 86.50 118 ALA A CA 1
ATOM 903 C C . ALA A 1 118 ? -2.167 0.919 -11.605 1.00 86.50 118 ALA A C 1
ATOM 905 O O . ALA A 1 118 ? -1.063 0.939 -11.075 1.00 86.50 118 ALA A O 1
ATOM 906 N N . ASN A 1 119 ? -3.128 1.777 -11.272 1.00 90.62 119 ASN A N 1
ATOM 907 C CA . ASN A 1 119 ? -3.025 2.742 -10.173 1.00 90.62 119 ASN A CA 1
ATOM 908 C C . ASN A 1 119 ? -3.454 2.114 -8.835 1.00 90.62 119 ASN A C 1
ATOM 910 O O . ASN A 1 119 ? -4.041 1.033 -8.815 1.00 90.62 119 ASN A O 1
ATOM 914 N N . PHE A 1 120 ? -3.225 2.778 -7.703 1.00 93.19 120 PHE A N 1
ATOM 915 C CA . PHE A 1 120 ? -3.716 2.364 -6.380 1.00 93.19 120 PHE A CA 1
ATOM 916 C C . PHE A 1 120 ? -5.199 2.726 -6.165 1.00 93.19 120 PHE A C 1
ATOM 918 O O . PHE A 1 120 ? -5.564 3.477 -5.256 1.00 93.19 120 PHE A O 1
ATOM 925 N N . TRP A 1 121 ? -6.089 2.179 -6.998 1.00 92.50 121 TRP A N 1
ATOM 926 C CA . TRP A 1 121 ? -7.541 2.374 -6.872 1.00 92.50 121 TRP A CA 1
ATOM 927 C C . TRP A 1 121 ? -8.105 1.938 -5.508 1.00 92.50 121 TRP A C 1
ATOM 929 O O . TRP A 1 121 ? -9.102 2.495 -5.050 1.00 92.50 121 TRP A O 1
ATOM 939 N N . GLU A 1 122 ? -7.460 1.002 -4.807 1.00 95.50 122 GLU A N 1
ATOM 940 C CA . GLU A 1 122 ? -7.886 0.547 -3.480 1.00 95.50 122 GLU A CA 1
ATOM 941 C C . GLU A 1 122 ? -7.888 1.690 -2.467 1.00 95.50 122 GLU A C 1
ATOM 943 O O . GLU A 1 122 ? -8.770 1.750 -1.614 1.00 95.50 122 GLU A O 1
ATOM 948 N N . LEU A 1 123 ? -6.950 2.637 -2.586 1.00 95.19 123 LEU A N 1
ATOM 949 C CA . LEU A 1 123 ? -6.911 3.820 -1.727 1.00 95.19 123 LEU A CA 1
ATOM 950 C C . LEU A 1 123 ? -8.130 4.718 -1.943 1.00 95.19 123 LEU A C 1
ATOM 952 O O . LEU A 1 123 ? -8.648 5.275 -0.978 1.00 95.19 123 LEU A O 1
ATOM 956 N N . HIS A 1 124 ? -8.633 4.820 -3.175 1.00 94.38 124 HIS A N 1
ATOM 957 C CA . HIS A 1 124 ? -9.848 5.581 -3.474 1.00 94.38 124 HIS A CA 1
ATOM 958 C C . HIS A 1 124 ? -11.073 4.936 -2.820 1.00 94.38 124 HIS A C 1
ATOM 960 O O . HIS A 1 124 ? -11.922 5.630 -2.253 1.00 94.38 124 HIS A O 1
ATOM 966 N N . LEU A 1 125 ? -11.139 3.602 -2.845 1.00 95.06 125 LEU A N 1
ATOM 967 C CA . LEU A 1 125 ? -12.203 2.855 -2.185 1.00 95.06 125 LEU A CA 1
ATOM 968 C C . LEU A 1 125 ? -12.112 2.998 -0.657 1.00 95.06 125 LEU A C 1
ATOM 970 O O . LEU A 1 125 ? -13.089 3.384 -0.017 1.00 95.06 125 LEU A O 1
ATOM 974 N N . LEU A 1 126 ? -10.923 2.800 -0.078 1.00 95.00 126 LEU A N 1
ATOM 975 C CA . LEU A 1 126 ? -10.671 2.981 1.357 1.00 95.00 126 LEU A CA 1
ATOM 976 C C . LEU A 1 126 ? -10.985 4.403 1.828 1.00 95.00 126 LEU A C 1
ATOM 978 O O . LEU A 1 126 ? -11.548 4.577 2.901 1.00 95.00 126 LEU A O 1
ATOM 982 N N . ALA A 1 127 ? -10.675 5.423 1.026 1.00 95.12 127 ALA A N 1
ATOM 983 C CA . ALA A 1 127 ? -10.970 6.814 1.355 1.00 95.12 127 ALA A CA 1
ATOM 984 C C . ALA A 1 127 ? -12.480 7.111 1.401 1.00 95.12 127 ALA A C 1
ATOM 986 O O . ALA A 1 127 ? -12.926 7.915 2.224 1.00 95.12 127 ALA A O 1
ATOM 987 N N . LYS A 1 128 ? -13.276 6.477 0.528 1.00 93.56 128 LYS A N 1
ATOM 988 C CA . LYS A 1 128 ? -14.692 6.824 0.336 1.00 93.56 128 LYS A CA 1
ATOM 989 C C . LYS A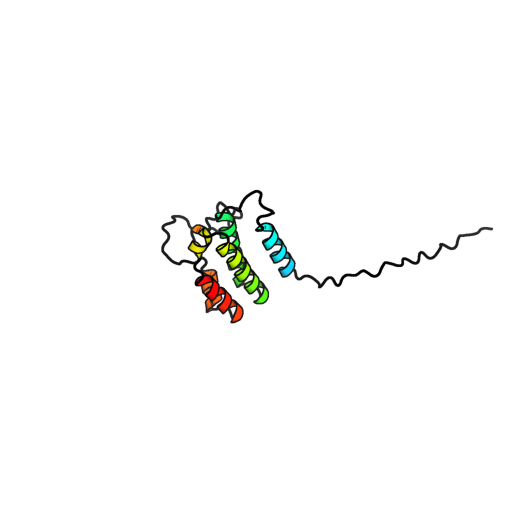 1 128 ? -15.660 5.925 1.102 1.00 93.56 128 LYS A C 1
ATOM 991 O O . LYS A 1 128 ? -16.604 6.436 1.701 1.00 93.56 128 LYS A O 1
ATOM 996 N N . THR A 1 129 ? -15.471 4.608 1.050 1.00 91.81 129 THR A N 1
ATOM 997 C CA . THR A 1 129 ? -16.505 3.638 1.454 1.00 91.81 129 THR A CA 1
ATOM 998 C C . THR A 1 129 ? -16.191 2.900 2.744 1.00 91.81 129 THR A C 1
ATOM 1000 O O . THR A 1 129 ? -17.088 2.271 3.302 1.00 91.81 129 THR A O 1
ATOM 1003 N N . TYR A 1 130 ? -14.949 2.947 3.231 1.00 92.56 130 TYR A N 1
ATOM 1004 C CA . TYR A 1 130 ? -14.599 2.255 4.466 1.00 92.56 130 TYR A CA 1
ATOM 1005 C C . TY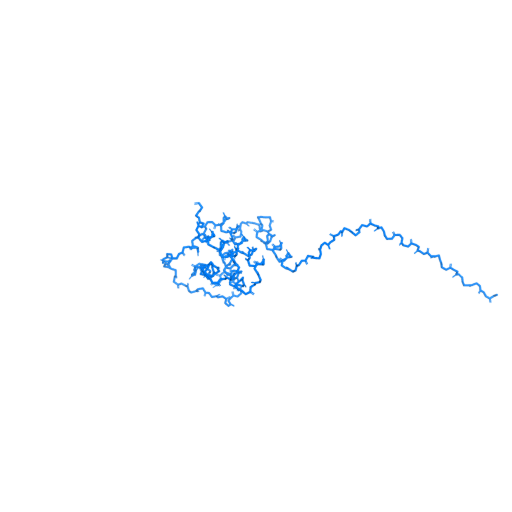R A 1 130 ? -15.300 2.915 5.669 1.00 92.56 130 TYR A C 1
ATOM 1007 O O . TYR A 1 130 ? -15.547 4.126 5.701 1.00 92.56 130 TYR A O 1
ATOM 1015 N N . TRP A 1 131 ? -15.720 2.095 6.634 1.00 93.00 131 TRP A N 1
ATOM 1016 C CA . TRP A 1 131 ? -16.619 2.532 7.707 1.00 93.00 131 TRP A CA 1
ATOM 1017 C C . TRP A 1 131 ? -15.890 3.328 8.802 1.00 93.00 131 TRP A C 1
ATOM 1019 O O . TRP A 1 131 ? -16.456 4.270 9.360 1.00 93.00 131 TRP A O 1
ATOM 1029 N N . ASP A 1 132 ? -14.623 3.000 9.082 1.00 95.88 132 ASP A N 1
ATOM 1030 C CA . ASP A 1 132 ? -13.784 3.738 10.031 1.00 95.88 132 ASP A CA 1
ATOM 1031 C C . ASP A 1 132 ? -13.199 5.010 9.393 1.00 95.88 132 ASP A C 1
ATOM 1033 O O . ASP A 1 132 ? -12.373 4.967 8.479 1.00 95.88 132 ASP A O 1
ATOM 1037 N N . LYS A 1 133 ? -13.555 6.171 9.951 1.00 95.44 133 LYS A N 1
ATOM 1038 C CA . LYS A 1 133 ? -13.082 7.489 9.500 1.00 95.44 133 LYS A CA 1
ATOM 1039 C C . LYS A 1 133 ? -11.565 7.656 9.569 1.00 95.44 133 LYS A C 1
ATOM 1041 O O . LYS A 1 133 ? -11.011 8.443 8.799 1.00 95.44 133 LYS A O 1
ATOM 1046 N N . ARG A 1 134 ? -10.883 6.944 10.471 1.00 96.62 134 ARG A N 1
ATOM 1047 C CA . ARG A 1 134 ? -9.419 6.998 10.584 1.00 96.62 134 ARG A CA 1
ATOM 1048 C C . ARG A 1 134 ? -8.756 6.434 9.333 1.00 96.62 134 ARG A C 1
ATOM 1050 O O . ARG A 1 134 ? -7.832 7.058 8.815 1.00 96.62 134 ARG A O 1
ATOM 1057 N N . VAL A 1 135 ? -9.252 5.295 8.846 1.00 96.81 135 VAL A N 1
ATOM 1058 C CA . VAL A 1 135 ? -8.787 4.650 7.608 1.00 96.81 135 VAL A CA 1
ATOM 1059 C C . VAL A 1 135 ? -9.034 5.574 6.424 1.00 96.81 135 VAL A C 1
ATOM 1061 O O . VAL A 1 135 ? -8.102 5.850 5.672 1.00 96.81 135 VAL A O 1
ATOM 1064 N N . ASN A 1 136 ? -10.236 6.148 6.333 1.00 96.06 136 ASN A N 1
ATOM 1065 C CA . ASN A 1 136 ? -10.598 7.055 5.243 1.00 96.06 136 ASN A CA 1
ATOM 1066 C C . ASN A 1 136 ? -9.647 8.253 5.168 1.00 96.06 136 ASN A C 1
ATOM 1068 O O . ASN A 1 136 ? -9.131 8.583 4.101 1.00 96.06 136 ASN A O 1
ATOM 1072 N N . LYS A 1 137 ? -9.371 8.885 6.319 1.00 96.75 137 LYS A N 1
ATOM 1073 C CA . LYS A 1 137 ? -8.458 10.030 6.408 1.00 96.75 137 LYS A CA 1
ATOM 1074 C C . LYS A 1 137 ? -7.018 9.646 6.060 1.00 96.75 137 LYS A C 1
ATOM 1076 O O . LYS A 1 137 ? -6.338 10.421 5.394 1.00 96.75 137 LYS A O 1
ATOM 1081 N N . ALA A 1 138 ? -6.552 8.477 6.500 1.00 96.56 138 ALA A N 1
ATOM 1082 C CA . ALA A 1 138 ? -5.211 7.991 6.178 1.00 96.56 138 ALA A CA 1
ATOM 1083 C C . ALA A 1 138 ? -5.053 7.712 4.675 1.00 96.56 138 ALA A C 1
ATOM 1085 O O . ALA A 1 138 ? -4.077 8.160 4.076 1.00 96.56 138 ALA A O 1
ATOM 1086 N N . ALA A 1 139 ? -6.034 7.048 4.057 1.00 96.44 139 ALA A N 1
ATOM 1087 C CA . ALA A 1 139 ? -6.042 6.778 2.621 1.00 96.44 139 ALA A CA 1
ATOM 1088 C C . ALA A 1 139 ? -6.108 8.075 1.799 1.00 96.44 139 ALA A C 1
ATOM 1090 O O . ALA A 1 139 ? -5.313 8.262 0.883 1.00 96.44 139 ALA A O 1
ATOM 1091 N N . ALA A 1 140 ? -6.984 9.014 2.174 1.00 95.44 140 ALA A N 1
ATOM 1092 C CA . ALA A 1 140 ? -7.080 10.319 1.520 1.00 95.44 140 ALA A CA 1
ATOM 1093 C C . ALA A 1 140 ? -5.789 11.143 1.657 1.00 95.44 140 ALA A C 1
ATOM 1095 O O . ALA A 1 140 ? -5.396 11.834 0.721 1.00 95.44 140 ALA A O 1
ATOM 1096 N N . LYS A 1 141 ? -5.103 11.064 2.805 1.00 95.44 141 LYS A N 1
ATOM 1097 C CA . LYS A 1 141 ? -3.798 11.712 2.984 1.00 95.44 141 LYS A CA 1
ATOM 1098 C C . LYS A 1 141 ? -2.762 11.135 2.017 1.00 95.44 141 LYS A C 1
ATOM 1100 O O . LYS A 1 141 ? -2.026 11.904 1.416 1.00 95.44 141 LYS A O 1
ATOM 1105 N N . LEU A 1 142 ? -2.718 9.810 1.876 1.00 94.56 142 LEU A N 1
ATOM 1106 C CA . LEU A 1 142 ? -1.765 9.145 0.990 1.00 94.56 142 LEU A CA 1
ATOM 1107 C C . LEU A 1 142 ? -2.047 9.428 -0.493 1.00 94.56 142 LEU A C 1
ATOM 1109 O O . LEU A 1 142 ? -1.107 9.609 -1.250 1.00 94.56 142 LEU A O 1
ATOM 1113 N N . LEU A 1 143 ? -3.314 9.525 -0.905 1.00 93.06 143 LEU A N 1
ATOM 1114 C CA . LEU A 1 143 ? -3.671 9.896 -2.283 1.00 93.06 143 LEU A CA 1
ATOM 1115 C C . LEU A 1 143 ? -3.180 11.291 -2.684 1.00 93.06 143 LEU A C 1
ATOM 1117 O O . LEU A 1 143 ? -2.847 11.506 -3.841 1.00 93.06 143 LEU A O 1
ATOM 1121 N N . ASN A 1 144 ? -3.130 12.224 -1.733 1.00 91.56 144 ASN A N 1
ATOM 1122 C CA . ASN A 1 144 ? -2.647 13.588 -1.956 1.00 91.56 144 ASN A CA 1
ATOM 1123 C C . ASN A 1 144 ? -1.149 13.741 -1.645 1.00 91.56 144 ASN A C 1
ATOM 1125 O O . ASN A 1 144 ? -0.672 14.861 -1.460 1.00 91.56 144 ASN A O 1
ATOM 1129 N N . PHE A 1 145 ? -0.419 12.633 -1.501 1.00 88.38 145 PHE A N 1
ATOM 1130 C CA . PHE A 1 145 ? 1.019 12.678 -1.291 1.00 88.38 145 PHE A CA 1
ATOM 1131 C C . PHE A 1 145 ? 1.708 13.143 -2.577 1.00 88.38 145 PHE A C 1
ATOM 1133 O O . PHE A 1 145 ? 1.506 12.5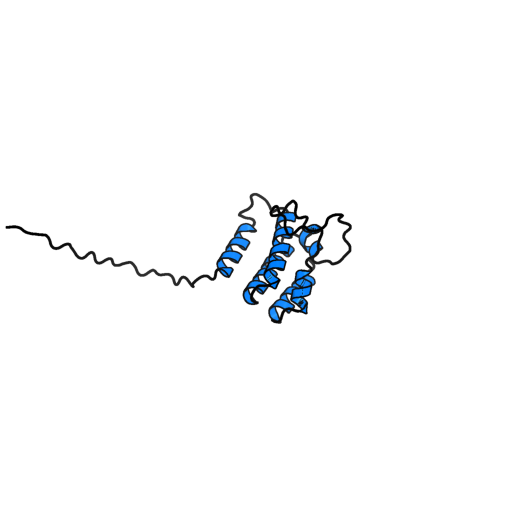53 -3.634 1.00 88.38 145 PHE A O 1
ATOM 1140 N N . SER A 1 146 ? 2.515 14.192 -2.450 1.00 77.69 146 SER A N 1
ATOM 1141 C CA . SER A 1 146 ? 3.437 14.684 -3.469 1.00 77.69 146 SER A CA 1
ATOM 1142 C C . SER A 1 146 ? 4.778 14.878 -2.773 1.00 77.69 146 SER A C 1
ATOM 1144 O O . SER A 1 146 ? 4.804 15.526 -1.719 1.00 77.69 146 SER A O 1
ATOM 1146 N N . SER A 1 147 ? 5.847 14.280 -3.308 1.00 63.47 147 SER A N 1
ATOM 1147 C CA . SER A 1 147 ? 7.206 14.440 -2.765 1.00 63.47 147 SER A CA 1
ATOM 1148 C C . SER A 1 147 ? 7.855 15.764 -3.164 1.00 63.47 147 SER A C 1
ATOM 1150 O O . SER A 1 147 ? 7.413 16.393 -4.151 1.00 63.47 147 SER A O 1
#

Sequence (147 aa):
MTDIEASPDIQSNSSKNAASHKSQSLSDLVFRALHLAFSRRTSAGASPPWRSAAFAKRLLTASLQWPPNTALRAITFVGDLVERDPKLEALLSTDDRSVNGVYRPELDDPQLCNPFGANFWELHLLAKTYWDKRVNKAAAKLLNFSS